Protein AF-A0A9E6MSP2-F1 (afdb_monomer_lite)

Foldseek 3Di:
DDDPVNVVVVVVCCVVCVVVVVVVVVVVVVVVVVCCVPPVVVVVVVVLVVVLVVLVVQQVVQDDPQKGKDKAQDDVVVVVSVVSVVVCCVVVVWDWPDWDWDDDDNIIMIMTGGDDDD

Sequence (118 aa):
MISKEKWTEIKLSWARYRNEYLFTIASCIVLLLGIWVLAIKPAIDEDHNETLVELKTKLLQNIKDNSATLEFSNENEAVEAKSNLEEISRNDNIHFRNIKLSKNGEKTEIKVQFKSAK

Secondary structure (DSSP, 8-state):
---HHHHHHHHHHHHHHHHHHHHHHHHHHHHHHHHIIIIIHHHHHHHHHHHHHHHHHHHHHTEETTEEEEEESSHHHHHHHHHHHHHHHHHTT--EEEEEEEEETTEEEEEEEEPPP-

pLDDT: mean 91.41, std 5.86, range [57.66, 97.44]

Radius of gyration: 25.9 Å; chains: 1; bounding box: 66×30×61 Å

Structure (mmCIF, N/CA/C/O backbone):
data_AF-A0A9E6MSP2-F1
#
_entry.id   AF-A0A9E6MSP2-F1
#
loop_
_atom_site.group_PDB
_atom_site.id
_atom_site.type_symbol
_atom_site.label_atom_id
_atom_site.label_alt_id
_atom_site.label_comp_id
_atom_site.label_asym_id
_atom_site.label_entity_id
_atom_site.label_seq_id
_atom_site.pdbx_PDB_ins_code
_atom_site.Cartn_x
_atom_site.Cartn_y
_atom_site.Cartn_z
_atom_site.occupancy
_atom_site.B_iso_or_equiv
_atom_site.auth_seq_id
_atom_site.auth_comp_id
_atom_site.auth_asym_id
_atom_site.auth_atom_id
_atom_site.pdbx_PDB_model_num
ATOM 1 N N . MET A 1 1 ? 33.429 19.055 -22.706 1.00 72.38 1 MET A N 1
ATOM 2 C CA . MET A 1 1 ? 32.932 19.336 -24.073 1.00 72.38 1 MET A CA 1
ATOM 3 C C . MET A 1 1 ? 33.388 18.206 -24.984 1.00 72.38 1 MET A C 1
ATOM 5 O O . MET A 1 1 ? 34.574 17.905 -24.982 1.00 72.38 1 MET A O 1
ATOM 9 N N . ILE A 1 2 ? 32.482 17.532 -25.694 1.00 77.06 2 ILE A N 1
ATOM 10 C CA . ILE A 1 2 ? 32.865 16.499 -26.675 1.00 77.06 2 ILE A CA 1
ATOM 11 C C . ILE A 1 2 ? 33.468 17.206 -27.900 1.00 77.06 2 ILE A C 1
ATOM 13 O O . ILE A 1 2 ? 32.890 18.182 -28.382 1.00 77.06 2 ILE A O 1
ATOM 17 N N . SER A 1 3 ? 34.631 16.751 -28.380 1.00 86.88 3 SER A N 1
ATOM 18 C CA . SER A 1 3 ? 35.285 17.325 -29.563 1.00 86.88 3 SER A CA 1
ATOM 19 C C . SER A 1 3 ? 34.447 17.093 -30.828 1.00 86.88 3 SER A C 1
ATOM 21 O O . SER A 1 3 ? 33.674 16.137 -30.917 1.00 86.88 3 SER A O 1
ATOM 23 N N . LYS A 1 4 ? 34.595 17.965 -31.833 1.00 84.88 4 LYS A N 1
ATOM 24 C CA . LYS A 1 4 ? 33.893 17.819 -33.123 1.00 84.88 4 LYS A CA 1
ATOM 25 C C . LYS A 1 4 ? 34.207 16.478 -33.806 1.00 84.88 4 LYS A C 1
ATOM 27 O O . LYS A 1 4 ? 33.326 15.889 -34.427 1.00 84.88 4 LYS A O 1
ATOM 32 N N . GLU A 1 5 ? 35.424 15.972 -33.628 1.00 85.56 5 GLU A N 1
ATOM 33 C CA . GLU A 1 5 ? 35.867 14.672 -34.145 1.00 85.56 5 GLU A CA 1
ATOM 34 C C . GLU A 1 5 ? 35.103 13.514 -33.491 1.00 85.56 5 GLU A C 1
ATOM 36 O O . GLU A 1 5 ? 34.470 12.736 -34.201 1.00 85.56 5 GLU A O 1
ATOM 41 N N . LYS A 1 6 ? 35.009 13.485 -32.151 1.00 82.88 6 LYS A N 1
ATOM 42 C CA . LYS A 1 6 ? 34.220 12.472 -31.423 1.00 82.88 6 LYS A CA 1
ATOM 43 C C . L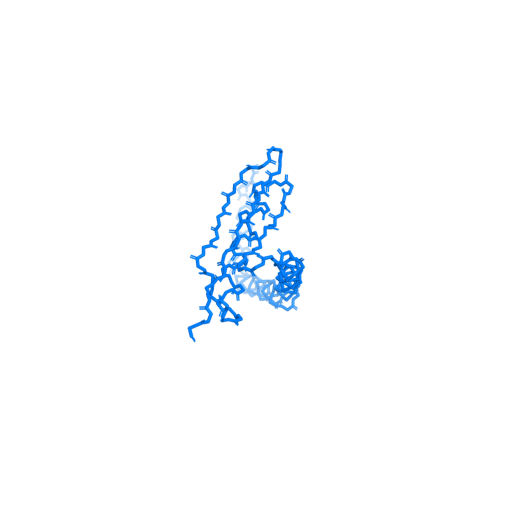YS A 1 6 ? 32.741 12.475 -31.815 1.00 82.88 6 LYS A C 1
ATOM 45 O O . LYS A 1 6 ? 32.121 11.421 -31.915 1.00 82.88 6 LYS A O 1
ATOM 50 N N . TRP A 1 7 ? 32.156 13.647 -32.060 1.00 84.50 7 TRP A N 1
ATOM 51 C CA . TRP A 1 7 ? 30.776 13.739 -32.553 1.00 84.50 7 TRP A CA 1
ATOM 52 C C . TRP A 1 7 ? 30.603 13.142 -33.949 1.00 84.50 7 TRP A C 1
ATOM 54 O O . TRP A 1 7 ? 29.576 12.526 -34.237 1.00 84.50 7 TRP A O 1
ATOM 64 N N . THR A 1 8 ? 31.594 13.333 -34.815 1.00 88.19 8 THR A N 1
ATOM 65 C CA . THR A 1 8 ? 31.583 12.798 -36.179 1.00 88.19 8 THR A CA 1
ATOM 66 C C . THR A 1 8 ? 31.695 11.276 -36.160 1.00 88.19 8 THR A C 1
ATOM 68 O O . THR A 1 8 ? 30.926 10.604 -36.844 1.00 88.19 8 THR A O 1
ATOM 71 N N . GLU A 1 9 ? 32.561 10.727 -35.306 1.00 87.06 9 GLU A N 1
ATOM 72 C CA . GLU A 1 9 ? 32.699 9.281 -35.098 1.00 87.06 9 GLU A CA 1
ATOM 73 C C . GLU A 1 9 ? 31.415 8.639 -34.568 1.00 87.06 9 GLU A C 1
ATOM 75 O O . GLU A 1 9 ? 30.961 7.633 -35.112 1.00 87.06 9 GLU A O 1
ATOM 80 N N . ILE A 1 10 ? 30.779 9.242 -33.557 1.00 82.44 10 ILE A N 1
ATOM 81 C CA . ILE A 1 10 ? 29.511 8.745 -33.005 1.00 82.44 10 ILE A CA 1
ATOM 82 C C . ILE A 1 10 ? 28.424 8.743 -34.082 1.00 82.44 10 ILE A C 1
ATOM 84 O O . ILE A 1 10 ? 27.703 7.758 -34.216 1.00 82.44 10 ILE A O 1
ATOM 88 N N . LYS A 1 11 ? 28.323 9.806 -34.891 1.00 83.31 11 LYS A N 1
ATOM 89 C CA . LYS A 1 11 ? 27.360 9.866 -36.003 1.00 83.31 11 LYS A CA 1
ATOM 90 C C . LYS A 1 11 ? 27.621 8.786 -37.052 1.00 83.31 11 LYS A C 1
ATOM 92 O O . LYS A 1 11 ? 26.673 8.156 -37.514 1.00 83.31 11 LYS A O 1
ATOM 97 N N . LEU A 1 12 ? 28.883 8.566 -37.417 1.00 82.94 12 LEU A N 1
ATOM 98 C CA . LEU A 1 12 ? 29.266 7.568 -38.414 1.00 82.94 12 LEU A CA 1
ATOM 99 C C . LEU A 1 12 ? 29.012 6.140 -37.905 1.00 82.94 12 LEU A C 1
ATOM 101 O O . LEU A 1 12 ? 28.483 5.308 -38.641 1.00 82.94 12 LEU A O 1
ATOM 105 N N . SER A 1 13 ? 29.312 5.885 -36.627 1.00 85.31 13 SER A N 1
ATOM 106 C CA . SER A 1 13 ? 28.986 4.633 -35.938 1.00 85.31 13 SER A CA 1
ATOM 107 C C . SER A 1 13 ? 27.478 4.398 -35.891 1.00 85.31 13 SER A C 1
ATOM 109 O O . SER A 1 13 ? 26.998 3.325 -36.246 1.00 85.31 13 SER A O 1
ATOM 111 N N . TRP A 1 14 ? 26.707 5.423 -35.522 1.00 81.44 14 TRP A N 1
ATOM 112 C CA . TRP A 1 14 ? 25.255 5.329 -35.422 1.00 81.44 14 TRP A CA 1
ATOM 113 C C . TRP A 1 14 ? 24.597 5.073 -36.779 1.00 81.44 14 TRP A C 1
ATOM 115 O O . TRP A 1 14 ? 23.661 4.290 -36.858 1.00 81.44 14 TRP A O 1
ATOM 125 N N . ALA A 1 15 ? 25.105 5.670 -37.860 1.00 84.25 15 ALA A N 1
ATOM 126 C CA . ALA A 1 15 ? 24.630 5.390 -39.214 1.00 84.25 15 ALA A CA 1
ATOM 127 C C . ALA A 1 15 ? 24.945 3.951 -39.660 1.00 84.25 15 ALA A C 1
ATOM 129 O O . ALA A 1 15 ? 24.119 3.324 -40.320 1.00 84.25 15 ALA A O 1
ATOM 130 N N . ARG A 1 16 ? 26.117 3.422 -39.283 1.00 87.38 16 ARG A N 1
ATOM 131 C CA . ARG A 1 16 ? 26.562 2.068 -39.644 1.00 87.38 16 ARG A CA 1
ATOM 132 C C . ARG A 1 16 ? 25.847 0.973 -38.848 1.00 87.38 16 ARG A C 1
ATOM 134 O O . ARG A 1 16 ? 25.435 -0.017 -39.437 1.00 87.38 16 ARG A O 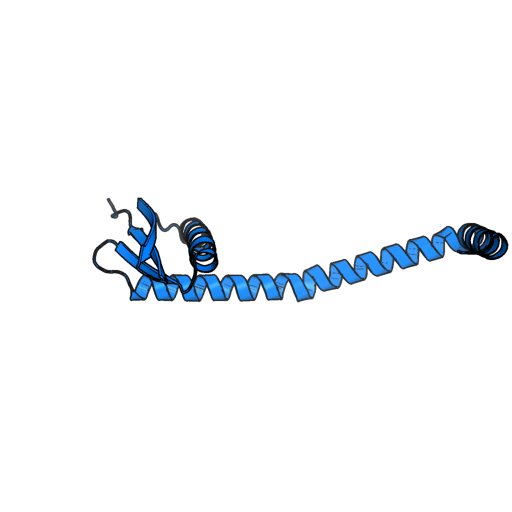1
ATOM 141 N N . TYR A 1 17 ? 25.663 1.168 -37.544 1.00 88.12 17 TYR A N 1
ATOM 142 C CA . TYR A 1 17 ? 25.146 0.156 -36.612 1.00 88.12 17 TYR A CA 1
ATOM 143 C C . TYR A 1 17 ? 23.766 0.505 -36.046 1.00 88.12 17 TYR A C 1
ATOM 145 O O . TYR A 1 17 ? 23.367 -0.002 -34.999 1.00 88.12 17 TYR A O 1
ATOM 153 N N . ARG A 1 18 ? 23.010 1.380 -36.723 1.00 86.88 18 ARG A N 1
ATOM 154 C CA . ARG A 1 18 ? 21.694 1.867 -36.274 1.00 86.88 18 ARG A CA 1
ATOM 155 C C . ARG A 1 18 ? 20.795 0.743 -35.759 1.00 86.88 18 ARG A C 1
ATOM 157 O O . ARG A 1 18 ? 20.210 0.868 -34.689 1.00 86.88 18 ARG A O 1
ATOM 164 N N . ASN A 1 19 ? 20.694 -0.344 -36.521 1.00 87.62 19 ASN A N 1
ATOM 165 C CA . ASN A 1 19 ? 19.816 -1.464 -36.195 1.00 87.62 19 ASN A CA 1
ATOM 166 C C . ASN A 1 19 ? 20.307 -2.250 -34.975 1.00 87.62 19 ASN A C 1
ATOM 168 O O . ASN A 1 19 ? 19.493 -2.628 -34.141 1.00 87.62 19 ASN A O 1
ATOM 172 N N . GLU A 1 20 ? 21.618 -2.444 -34.832 1.00 90.38 20 GLU A N 1
ATOM 173 C CA . GLU A 1 20 ? 22.215 -3.117 -33.672 1.00 90.38 20 GLU A CA 1
ATOM 174 C C . GLU A 1 20 ? 22.037 -2.283 -32.401 1.00 90.38 20 GLU A C 1
ATOM 176 O O . GLU A 1 20 ? 21.649 -2.817 -31.362 1.00 90.38 20 GLU A O 1
ATOM 181 N N . TYR A 1 21 ? 22.219 -0.961 -32.487 1.00 89.06 21 TYR A N 1
ATOM 182 C CA . TYR A 1 21 ? 21.925 -0.054 -31.379 1.00 89.06 21 TYR A CA 1
ATOM 183 C C . TYR A 1 21 ? 20.444 -0.085 -30.993 1.00 89.06 21 TYR A C 1
ATOM 185 O O . TYR A 1 21 ? 20.130 -0.205 -29.811 1.00 89.06 21 TYR A O 1
ATOM 193 N N . LEU A 1 22 ? 19.527 -0.018 -31.965 1.00 91.38 22 LEU A N 1
ATOM 194 C CA . LEU A 1 22 ? 18.086 -0.093 -31.699 1.00 91.38 22 LEU A CA 1
ATOM 195 C C . LEU A 1 22 ? 17.689 -1.437 -31.082 1.00 91.38 22 LEU A C 1
ATOM 197 O O . LEU A 1 22 ? 16.932 -1.455 -30.115 1.00 91.38 22 LEU A O 1
ATOM 201 N N . PHE A 1 23 ? 18.229 -2.544 -31.592 1.00 93.94 23 PHE A N 1
ATOM 202 C CA . PHE A 1 23 ? 17.990 -3.876 -31.045 1.00 93.94 23 PHE A CA 1
ATOM 203 C C . PHE A 1 23 ? 18.528 -4.010 -29.619 1.00 93.94 23 PHE A C 1
ATOM 205 O O . PHE A 1 23 ? 17.850 -4.557 -28.751 1.00 93.94 23 PHE A O 1
ATOM 212 N N . THR A 1 24 ? 19.715 -3.466 -29.354 1.00 94.19 24 THR A N 1
ATOM 213 C CA . THR A 1 24 ? 20.328 -3.480 -28.021 1.00 94.19 24 THR A CA 1
ATOM 214 C C . THR A 1 24 ? 19.493 -2.673 -27.032 1.00 94.19 24 THR A C 1
ATOM 216 O O . THR A 1 24 ? 19.163 -3.169 -25.960 1.00 94.19 24 THR A O 1
ATOM 219 N N . ILE A 1 25 ? 19.080 -1.457 -27.406 1.00 94.44 25 ILE A N 1
ATOM 220 C CA . ILE A 1 25 ? 18.214 -0.609 -26.575 1.00 94.44 25 ILE A CA 1
ATOM 221 C C . ILE A 1 25 ? 16.879 -1.310 -26.309 1.00 94.44 25 ILE A C 1
ATOM 223 O O . ILE A 1 25 ? 16.451 -1.382 -25.159 1.00 94.44 25 ILE A O 1
ATOM 227 N N . ALA A 1 26 ? 16.243 -1.866 -27.343 1.00 95.56 26 ALA A N 1
ATOM 228 C CA . ALA A 1 26 ? 14.987 -2.595 -27.198 1.00 95.56 26 ALA A CA 1
ATOM 229 C C . ALA A 1 26 ? 15.142 -3.814 -26.277 1.00 95.56 26 ALA A C 1
ATOM 231 O O . ALA A 1 26 ? 14.319 -4.014 -25.390 1.00 95.56 26 ALA A O 1
ATOM 232 N N . SER A 1 27 ? 16.227 -4.577 -26.426 1.00 95.38 27 SER A N 1
ATOM 233 C CA . SER A 1 27 ? 16.528 -5.730 -25.572 1.00 95.38 27 SER A CA 1
ATOM 234 C C . SER A 1 27 ? 16.724 -5.313 -24.114 1.00 95.38 27 SER A C 1
ATOM 236 O O . SER A 1 27 ? 16.144 -5.927 -23.223 1.00 95.38 27 SER A O 1
ATOM 238 N N . CYS A 1 28 ? 17.463 -4.229 -23.855 1.00 96.69 28 CYS A N 1
ATOM 239 C CA . CYS A 1 28 ? 17.612 -3.679 -22.507 1.00 96.69 28 CYS A CA 1
ATOM 240 C C . CYS A 1 28 ? 16.265 -3.258 -21.908 1.00 96.69 28 CYS A C 1
ATOM 242 O O . CYS A 1 28 ? 15.996 -3.564 -20.751 1.00 96.69 28 CYS A O 1
ATOM 244 N N . ILE A 1 29 ? 15.401 -2.597 -22.684 1.00 97.19 29 ILE A N 1
ATOM 245 C CA . ILE A 1 29 ? 14.065 -2.196 -22.222 1.00 97.19 29 ILE A CA 1
ATOM 246 C C . ILE A 1 29 ? 13.224 -3.428 -21.878 1.00 97.19 29 ILE A C 1
ATOM 248 O O . ILE A 1 29 ? 12.617 -3.466 -20.812 1.00 97.19 29 ILE A O 1
ATOM 252 N N . VAL A 1 30 ? 13.212 -4.449 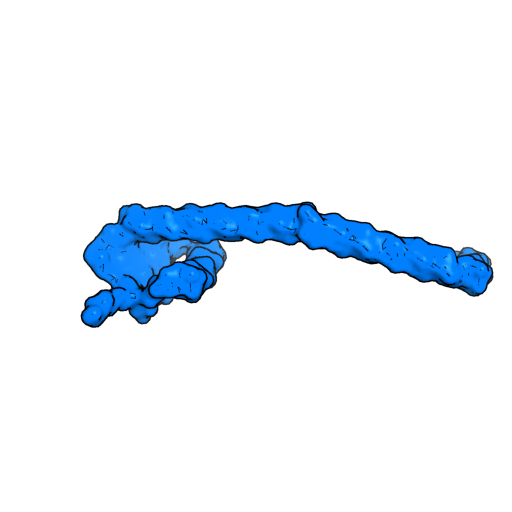-22.739 1.00 97.44 30 VAL A N 1
ATOM 253 C CA . VAL A 1 30 ? 12.467 -5.693 -22.494 1.00 97.44 30 VAL A CA 1
ATOM 254 C C . VAL A 1 30 ? 12.972 -6.398 -21.237 1.00 97.44 30 VAL A C 1
ATOM 256 O O . VAL A 1 30 ? 12.160 -6.844 -20.433 1.00 97.44 30 VAL A O 1
ATOM 259 N N . LEU A 1 31 ? 14.289 -6.455 -21.024 1.00 96.88 31 LEU A N 1
ATOM 260 C CA . LEU A 1 31 ? 14.869 -7.035 -19.810 1.00 96.88 31 LEU A CA 1
ATOM 261 C C . LEU A 1 31 ? 14.470 -6.252 -18.556 1.00 96.88 31 LEU A C 1
ATOM 263 O O . LEU A 1 31 ? 14.056 -6.856 -17.570 1.00 96.88 31 LEU A O 1
ATOM 267 N N . LEU A 1 32 ? 14.539 -4.919 -18.596 1.00 97.00 32 LEU A N 1
ATOM 268 C CA . LEU A 1 32 ? 14.131 -4.069 -17.474 1.00 97.00 32 LEU A CA 1
ATOM 269 C C . LEU A 1 32 ? 12.639 -4.222 -17.156 1.00 97.00 32 LEU A C 1
ATOM 271 O O . LEU A 1 32 ? 12.274 -4.353 -15.990 1.00 97.00 32 LEU A O 1
ATOM 275 N N . LEU A 1 33 ? 11.783 -4.268 -18.179 1.00 97.06 33 LEU A N 1
ATOM 276 C CA . LEU A 1 33 ? 10.353 -4.534 -18.011 1.00 97.06 33 LEU A CA 1
ATOM 277 C C . LEU A 1 33 ? 10.099 -5.943 -17.466 1.00 97.06 33 LEU A C 1
ATOM 279 O O . LEU A 1 33 ? 9.242 -6.116 -16.604 1.00 97.06 33 LEU A O 1
ATOM 283 N N . GLY A 1 34 ? 10.863 -6.937 -17.923 1.00 96.88 34 GLY A N 1
ATOM 284 C CA . GLY A 1 34 ? 10.803 -8.301 -17.410 1.00 96.88 34 GLY A CA 1
ATOM 285 C C . GLY A 1 34 ? 11.122 -8.360 -15.917 1.00 96.88 34 GLY A C 1
ATOM 286 O O . GLY A 1 34 ? 10.341 -8.915 -15.152 1.00 96.88 34 GLY A O 1
ATOM 287 N N . ILE A 1 35 ? 12.214 -7.723 -15.483 1.00 96.38 35 ILE A N 1
ATOM 288 C CA . ILE A 1 35 ? 12.586 -7.635 -14.061 1.00 96.38 35 ILE A CA 1
ATOM 289 C C . ILE A 1 35 ? 11.502 -6.904 -13.259 1.00 96.38 35 ILE A C 1
ATOM 291 O O . ILE A 1 35 ? 11.121 -7.354 -12.177 1.00 96.38 35 ILE A O 1
ATOM 295 N N . TRP A 1 36 ? 10.971 -5.803 -13.795 1.00 95.06 36 TRP A N 1
ATOM 296 C CA . TRP A 1 36 ? 9.906 -5.049 -13.142 1.00 95.06 36 TRP A CA 1
ATOM 297 C C . TRP A 1 36 ? 8.658 -5.904 -12.899 1.00 95.06 36 TRP A C 1
ATOM 299 O O . TRP A 1 36 ? 8.148 -5.944 -11.784 1.00 95.06 36 TRP A O 1
ATOM 309 N N . VAL A 1 37 ? 8.180 -6.614 -13.924 1.00 95.69 37 VAL A N 1
ATOM 310 C CA . VAL A 1 37 ? 6.943 -7.408 -13.851 1.00 95.69 37 VAL A CA 1
ATOM 311 C C . VAL A 1 37 ? 7.124 -8.698 -13.051 1.00 95.69 37 VAL A C 1
ATOM 313 O O . VAL A 1 37 ? 6.189 -9.110 -12.373 1.00 95.69 37 VAL A O 1
ATOM 316 N N . LEU A 1 38 ? 8.292 -9.342 -13.129 1.00 94.44 38 LEU A N 1
ATOM 317 C CA . LEU A 1 38 ? 8.512 -10.663 -12.529 1.00 94.44 38 LEU A CA 1
ATOM 318 C C . LEU A 1 38 ? 9.048 -10.620 -11.099 1.00 94.44 38 LEU A C 1
ATOM 320 O O . LEU A 1 38 ? 8.833 -11.577 -10.364 1.00 94.44 38 LEU A O 1
ATOM 324 N N . ALA A 1 39 ? 9.760 -9.561 -10.712 1.00 92.75 39 ALA A N 1
ATOM 325 C CA . ALA A 1 39 ? 10.401 -9.487 -9.400 1.00 92.75 39 ALA A CA 1
ATOM 326 C C . ALA A 1 39 ? 9.923 -8.285 -8.585 1.00 92.75 39 ALA A C 1
ATOM 328 O O . ALA A 1 39 ? 9.473 -8.451 -7.458 1.00 92.75 39 ALA A O 1
ATOM 329 N N . ILE A 1 40 ? 9.984 -7.077 -9.156 1.00 93.12 40 ILE A N 1
ATOM 330 C CA . ILE A 1 40 ? 9.750 -5.848 -8.383 1.00 93.12 40 ILE A CA 1
ATOM 331 C C . ILE A 1 40 ? 8.268 -5.676 -8.047 1.00 93.12 40 ILE A C 1
ATOM 333 O O . ILE A 1 40 ? 7.925 -5.509 -6.882 1.00 93.12 40 ILE A O 1
ATOM 337 N N . LYS A 1 41 ? 7.384 -5.734 -9.050 1.00 92.88 41 LYS A N 1
ATOM 338 C CA . LYS A 1 41 ? 5.944 -5.571 -8.832 1.00 92.88 41 LYS A CA 1
ATOM 339 C C . LYS A 1 41 ? 5.381 -6.626 -7.866 1.00 92.88 41 LYS A C 1
ATOM 341 O O . LYS A 1 41 ? 4.716 -6.212 -6.926 1.00 92.88 41 LYS A O 1
ATOM 346 N N . PRO A 1 42 ? 5.660 -7.936 -8.026 1.00 92.75 42 PRO A N 1
ATOM 347 C CA . PRO A 1 42 ? 5.165 -8.942 -7.089 1.00 92.75 42 PRO A CA 1
ATOM 348 C C . PRO A 1 42 ? 5.624 -8.701 -5.650 1.00 92.75 42 PRO A C 1
ATOM 350 O O . PRO A 1 42 ? 4.817 -8.842 -4.743 1.00 92.75 42 PRO A O 1
ATOM 353 N N . ALA A 1 43 ? 6.880 -8.287 -5.444 1.00 91.88 43 ALA A N 1
ATOM 354 C CA . ALA A 1 43 ? 7.388 -7.981 -4.108 1.00 91.88 43 ALA A CA 1
ATOM 355 C C . ALA A 1 43 ? 6.675 -6.775 -3.469 1.00 91.88 43 ALA A C 1
ATOM 357 O O . ALA A 1 43 ? 6.355 -6.811 -2.287 1.00 91.88 43 ALA A O 1
ATOM 358 N N . ILE A 1 44 ? 6.393 -5.723 -4.249 1.00 91.75 44 ILE A N 1
ATOM 359 C CA . ILE A 1 44 ? 5.619 -4.562 -3.774 1.00 91.75 44 ILE A CA 1
ATOM 360 C C . ILE A 1 44 ? 4.169 -4.963 -3.466 1.00 91.75 44 ILE A C 1
ATOM 362 O O . ILE A 1 44 ? 3.621 -4.548 -2.450 1.00 91.75 44 ILE A O 1
ATOM 366 N N . ASP A 1 45 ? 3.546 -5.763 -4.335 1.00 91.81 45 ASP A N 1
ATOM 367 C CA . ASP A 1 45 ? 2.168 -6.223 -4.145 1.00 91.81 45 ASP A CA 1
ATOM 368 C C . ASP A 1 45 ? 2.050 -7.124 -2.892 1.00 91.81 45 ASP A C 1
ATOM 370 O O . ASP A 1 45 ? 1.047 -7.061 -2.180 1.00 91.81 45 ASP A O 1
ATOM 374 N N . GLU A 1 46 ? 3.071 -7.939 -2.598 1.00 92.06 46 GLU A N 1
ATOM 375 C CA . GLU A 1 46 ? 3.143 -8.775 -1.391 1.00 92.06 46 GLU A CA 1
ATOM 376 C C . GLU A 1 46 ? 3.257 -7.932 -0.112 1.00 92.06 46 GLU A C 1
ATOM 378 O O . GLU A 1 46 ? 2.454 -8.120 0.803 1.00 92.06 46 GLU A O 1
ATOM 383 N N . ASP A 1 47 ? 4.173 -6.960 -0.081 1.00 91.88 47 ASP A N 1
ATOM 384 C CA . ASP A 1 47 ? 4.355 -6.023 1.041 1.00 91.88 47 ASP A CA 1
ATOM 385 C C . ASP A 1 47 ? 3.090 -5.183 1.307 1.00 91.88 47 ASP A C 1
ATOM 387 O O . ASP A 1 47 ? 2.632 -5.042 2.448 1.00 91.88 47 ASP A O 1
ATOM 391 N N . HIS A 1 48 ? 2.437 -4.702 0.240 1.00 93.56 48 HIS A N 1
ATOM 392 C CA . HIS A 1 48 ? 1.151 -4.007 0.352 1.00 93.56 48 HIS A CA 1
ATOM 393 C C . HIS A 1 48 ? 0.069 -4.919 0.936 1.00 93.56 48 HIS A C 1
ATOM 395 O O . HIS A 1 48 ? -0.677 -4.517 1.829 1.00 93.56 48 HIS A O 1
ATOM 401 N N . ASN A 1 49 ? -0.010 -6.173 0.485 1.00 93.62 49 ASN A N 1
ATOM 402 C CA . ASN A 1 49 ? -0.986 -7.121 1.010 1.00 93.62 49 ASN A CA 1
ATOM 403 C C . ASN A 1 49 ? -0.733 -7.452 2.492 1.00 93.62 49 ASN A C 1
ATOM 405 O O . ASN A 1 49 ? -1.688 -7.530 3.268 1.00 93.62 49 ASN A O 1
ATOM 409 N N . GLU A 1 50 ? 0.527 -7.592 2.911 1.00 94.25 50 GLU A N 1
ATOM 410 C CA . GLU A 1 50 ? 0.887 -7.760 4.323 1.00 94.25 50 GLU A CA 1
ATOM 411 C C . GLU A 1 50 ? 0.445 -6.545 5.154 1.00 94.25 50 GLU A C 1
ATOM 413 O O . GLU A 1 50 ? -0.216 -6.705 6.185 1.00 94.25 50 GLU A O 1
ATOM 418 N N . THR A 1 51 ? 0.677 -5.334 4.641 1.00 94.06 51 THR A N 1
ATOM 419 C CA . THR A 1 51 ? 0.220 -4.079 5.257 1.00 94.06 51 THR A CA 1
ATOM 420 C C . THR A 1 51 ? -1.304 -4.050 5.427 1.00 94.06 51 THR A C 1
ATOM 422 O O . THR A 1 51 ? -1.815 -3.686 6.493 1.00 94.06 51 THR A O 1
ATOM 425 N N . LEU A 1 52 ? -2.067 -4.479 4.412 1.00 95.75 52 LEU A N 1
ATOM 426 C CA . LEU A 1 52 ? -3.526 -4.589 4.515 1.00 95.75 52 LEU A CA 1
ATOM 427 C C . LEU A 1 52 ? -3.945 -5.618 5.574 1.00 95.75 52 LEU A C 1
ATOM 429 O O . LEU A 1 52 ? -4.879 -5.360 6.335 1.00 95.75 52 LEU A O 1
ATOM 433 N N . VAL A 1 53 ? -3.278 -6.771 5.650 1.00 95.50 53 VAL A N 1
ATOM 434 C CA . VAL A 1 53 ? -3.570 -7.820 6.644 1.00 95.50 53 VAL A CA 1
ATOM 435 C C . VAL A 1 53 ? -3.284 -7.337 8.068 1.00 95.50 53 VAL A C 1
ATOM 437 O O . VAL A 1 53 ? -4.106 -7.550 8.968 1.00 95.50 53 VAL A O 1
ATOM 440 N N . GLU A 1 54 ? -2.169 -6.641 8.288 1.00 95.81 54 GLU A N 1
ATOM 441 C CA . GLU A 1 54 ? -1.842 -6.055 9.587 1.00 95.81 54 GLU A CA 1
ATOM 442 C C . GLU A 1 54 ? -2.886 -5.004 9.987 1.00 95.81 54 GLU A C 1
ATOM 444 O O . GLU A 1 54 ? -3.385 -5.009 11.116 1.00 95.81 54 GLU A O 1
ATOM 449 N N . LEU A 1 55 ? -3.292 -4.144 9.049 1.00 96.25 55 LEU A N 1
ATOM 450 C CA . LEU A 1 55 ? -4.305 -3.123 9.295 1.00 96.25 55 LEU A CA 1
ATOM 451 C C . LEU A 1 55 ? -5.680 -3.728 9.607 1.00 96.25 55 LEU A C 1
ATOM 453 O O . LEU A 1 55 ? -6.341 -3.275 10.543 1.00 96.25 55 LEU A O 1
ATOM 457 N N . LYS A 1 56 ? -6.094 -4.786 8.894 1.00 95.12 56 LYS A N 1
ATOM 458 C CA . LYS A 1 56 ? -7.307 -5.563 9.216 1.00 95.12 56 LYS A CA 1
ATOM 459 C C . LYS A 1 56 ? -7.230 -6.133 10.632 1.00 95.12 56 LYS A C 1
ATOM 461 O O . LYS A 1 56 ? -8.189 -6.024 11.396 1.00 95.12 56 LYS A O 1
ATOM 466 N N . THR A 1 57 ? -6.081 -6.692 11.004 1.00 95.88 57 THR A N 1
ATOM 467 C CA . THR A 1 57 ? -5.851 -7.264 12.337 1.00 95.88 57 THR A CA 1
ATOM 468 C C . THR A 1 57 ? -5.939 -6.193 13.424 1.00 95.88 57 THR A C 1
ATOM 470 O O . THR A 1 57 ? -6.683 -6.360 14.393 1.00 95.88 57 THR A O 1
ATOM 473 N N . LYS A 1 58 ? -5.257 -5.055 13.241 1.00 95.00 58 LYS A N 1
ATOM 474 C CA . LYS A 1 58 ? -5.330 -3.895 14.143 1.00 95.00 58 LYS A CA 1
ATOM 475 C C . LYS A 1 58 ? -6.757 -3.370 14.272 1.00 95.00 58 LYS A C 1
ATOM 477 O O . LYS A 1 58 ? -7.186 -3.055 15.382 1.00 95.00 58 LYS A O 1
ATOM 482 N N . LEU A 1 59 ? -7.500 -3.298 13.164 1.00 94.38 59 LEU A N 1
ATOM 483 C CA . LEU A 1 59 ? -8.900 -2.884 13.160 1.00 94.38 59 LEU A CA 1
ATOM 484 C C . LEU A 1 59 ? -9.743 -3.811 14.038 1.00 94.38 59 LEU A C 1
ATOM 486 O O . LEU A 1 59 ? -10.401 -3.313 14.945 1.00 94.38 59 LEU A O 1
ATOM 490 N N . LEU A 1 60 ? -9.668 -5.130 13.819 1.00 93.00 60 LEU A N 1
ATOM 491 C CA . LEU A 1 60 ? -10.417 -6.145 14.573 1.00 93.00 60 LEU A CA 1
ATOM 492 C C . LEU A 1 60 ? -10.106 -6.119 16.075 1.00 93.00 60 LEU A C 1
ATOM 494 O O . LEU A 1 60 ? -11.023 -6.195 16.889 1.00 93.00 60 LEU A O 1
ATOM 498 N N . GLN A 1 61 ? -8.833 -5.967 16.450 1.00 95.38 61 GLN A N 1
ATOM 499 C CA . GLN A 1 61 ? -8.410 -5.911 17.855 1.00 95.38 61 GLN A CA 1
ATOM 500 C C . GLN A 1 61 ? -8.931 -4.672 18.599 1.00 95.38 61 GLN A C 1
ATOM 502 O O . GLN A 1 61 ? -9.082 -4.708 19.819 1.00 95.38 61 GLN A O 1
ATOM 507 N N . ASN A 1 62 ? -9.210 -3.581 17.880 1.00 95.31 62 ASN A N 1
ATOM 508 C CA . ASN A 1 62 ? -9.637 -2.307 18.461 1.00 95.31 62 ASN A CA 1
ATOM 509 C C . ASN A 1 62 ? -11.138 -2.026 18.297 1.00 95.31 62 ASN A C 1
ATOM 511 O O . ASN A 1 62 ? -11.584 -0.921 18.623 1.00 95.31 62 ASN A O 1
ATOM 515 N N . ILE A 1 63 ? -11.933 -2.992 17.819 1.00 92.94 63 ILE A N 1
ATOM 516 C CA . ILE A 1 63 ? -13.390 -2.837 17.743 1.00 92.94 63 ILE A CA 1
ATOM 517 C C . ILE A 1 63 ? -13.968 -2.752 19.160 1.00 92.94 63 ILE A C 1
ATOM 519 O O . ILE A 1 63 ? -13.846 -3.672 19.966 1.00 92.94 63 ILE A O 1
ATOM 523 N N . LYS A 1 64 ? -14.646 -1.639 19.440 1.00 91.50 64 LYS A N 1
ATOM 524 C CA . LYS A 1 64 ? -15.498 -1.429 20.611 1.00 91.50 64 LYS A CA 1
ATOM 525 C C . LYS A 1 64 ? -16.854 -0.919 20.137 1.00 91.50 64 LYS A C 1
ATOM 527 O O . LYS A 1 64 ? -16.947 0.119 19.470 1.00 91.50 64 LYS A O 1
ATOM 532 N N . ASP A 1 65 ? -17.899 -1.668 20.471 1.00 89.12 65 ASP A N 1
ATOM 533 C CA . ASP A 1 65 ? -19.253 -1.475 19.953 1.00 89.12 65 ASP A CA 1
ATOM 534 C C . ASP A 1 65 ? -19.260 -1.457 18.409 1.00 89.12 65 ASP A C 1
ATOM 536 O O . ASP A 1 65 ? -18.833 -2.415 17.771 1.00 89.12 65 ASP A O 1
ATOM 540 N N . ASN A 1 66 ? -19.688 -0.346 17.801 1.00 89.75 66 ASN A N 1
ATOM 541 C CA . ASN A 1 66 ? -19.723 -0.139 16.349 1.00 89.75 66 ASN A CA 1
ATOM 542 C C . ASN A 1 66 ? -18.613 0.805 15.855 1.00 89.75 66 ASN A C 1
ATOM 544 O O . ASN A 1 66 ? -18.771 1.482 14.830 1.00 89.75 66 ASN A O 1
ATOM 548 N N . SER A 1 67 ? -17.491 0.899 16.570 1.00 92.25 67 SER A N 1
ATOM 549 C CA . SER A 1 67 ? -16.357 1.727 16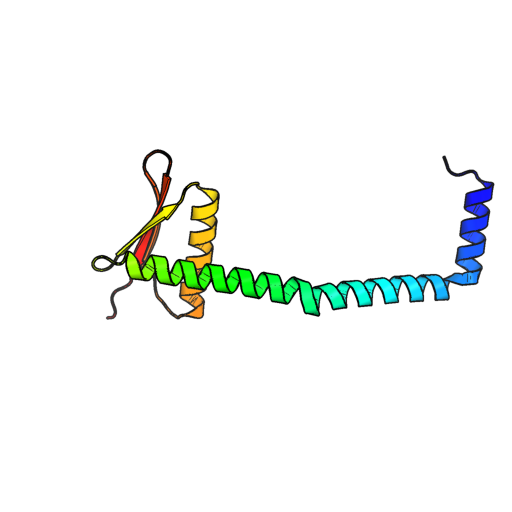.153 1.00 92.25 67 SER A CA 1
ATOM 550 C C . SER A 1 67 ? -15.005 1.128 16.518 1.00 92.25 67 SER A C 1
ATOM 552 O O . SER A 1 67 ? -14.914 0.296 17.409 1.00 92.25 67 SER A O 1
ATOM 554 N N . ALA A 1 68 ? -13.952 1.572 15.843 1.00 95.69 68 ALA A N 1
ATOM 555 C CA . ALA A 1 68 ? -12.570 1.268 16.188 1.00 95.69 68 ALA A CA 1
ATOM 556 C C . ALA A 1 68 ? -11.742 2.555 16.167 1.00 95.69 68 ALA A C 1
ATOM 558 O O . ALA A 1 68 ? -11.986 3.436 15.338 1.00 95.69 68 ALA A O 1
ATOM 559 N N . THR A 1 69 ? -10.770 2.659 17.070 1.00 95.56 69 THR A N 1
ATOM 560 C CA . THR A 1 69 ? -9.779 3.743 17.081 1.00 95.56 69 THR A CA 1
ATOM 561 C C . THR A 1 69 ? -8.402 3.130 16.873 1.00 95.56 69 THR A C 1
ATOM 563 O O . THR A 1 69 ? -8.038 2.195 17.579 1.00 95.56 69 THR A O 1
ATOM 566 N N . LEU A 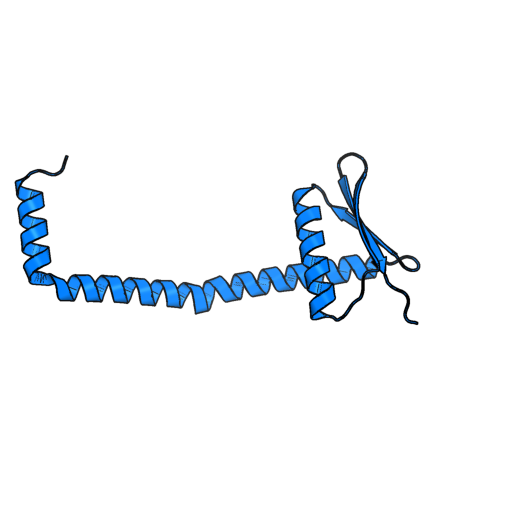1 70 ? -7.657 3.645 15.901 1.00 95.62 70 LEU A N 1
ATOM 567 C CA . LEU A 1 70 ? -6.300 3.223 15.566 1.00 95.62 70 LEU A CA 1
ATOM 568 C C . LEU A 1 70 ? -5.346 4.395 15.791 1.00 95.62 70 LEU A C 1
ATOM 570 O O . LEU A 1 70 ? -5.625 5.495 15.319 1.00 95.62 70 LEU A O 1
ATOM 574 N N . GLU A 1 71 ? -4.238 4.166 16.490 1.00 94.50 71 GLU A N 1
ATOM 575 C CA . GLU A 1 71 ? -3.214 5.183 16.753 1.00 94.50 71 GLU A CA 1
ATOM 576 C C . GLU A 1 71 ? -1.997 4.985 15.843 1.00 94.50 71 GLU A C 1
ATOM 578 O O . GLU A 1 71 ? -1.515 3.865 15.676 1.00 94.50 71 GLU A O 1
ATOM 583 N N . PHE A 1 72 ? -1.473 6.087 15.311 1.00 94.50 72 PHE A N 1
ATOM 584 C CA . PHE A 1 72 ? -0.301 6.138 14.442 1.00 94.50 72 PHE A CA 1
ATOM 585 C C . PHE A 1 72 ? 0.703 7.166 14.954 1.00 94.50 72 PHE A C 1
ATOM 587 O O . PHE A 1 72 ? 0.340 8.168 15.584 1.00 94.50 72 PHE A O 1
ATOM 594 N N . SER A 1 73 ? 1.978 6.925 14.655 1.00 91.44 73 SER A N 1
ATOM 595 C CA . SER A 1 73 ? 3.088 7.739 15.155 1.00 91.44 73 SER A CA 1
ATOM 596 C C . SER A 1 73 ? 3.157 9.104 14.474 1.00 91.44 73 SER A C 1
ATOM 598 O O . SER A 1 73 ? 3.640 10.065 15.064 1.00 91.44 73 SER A O 1
ATOM 600 N N . ASN A 1 74 ? 2.668 9.213 13.237 1.00 91.25 74 ASN A N 1
ATOM 601 C CA . ASN A 1 74 ? 2.633 10.463 12.485 1.00 91.25 74 ASN A CA 1
ATOM 602 C C . ASN A 1 74 ? 1.412 10.542 11.553 1.00 91.25 74 ASN A C 1
ATOM 604 O O . ASN A 1 74 ? 0.619 9.611 11.429 1.00 91.25 74 ASN A O 1
ATOM 608 N N . GLU A 1 75 ? 1.243 11.703 10.923 1.00 92.38 75 GLU A N 1
ATOM 609 C CA . GLU A 1 75 ? 0.097 11.978 10.054 1.00 92.38 75 GLU A CA 1
ATOM 610 C C . GLU A 1 75 ? 0.146 11.230 8.729 1.00 92.38 75 GLU A C 1
ATOM 612 O O . GLU A 1 75 ? -0.895 10.790 8.255 1.00 92.38 75 GLU A O 1
ATOM 617 N N . ASN A 1 76 ? 1.336 11.069 8.147 1.00 93.56 76 ASN A N 1
ATOM 618 C CA . ASN A 1 76 ? 1.487 10.413 6.853 1.00 93.56 76 ASN A CA 1
ATOM 619 C C . ASN A 1 76 ? 1.068 8.943 6.945 1.00 93.56 76 ASN A C 1
ATOM 621 O O . ASN A 1 76 ? 0.252 8.505 6.141 1.00 93.56 76 ASN A O 1
ATOM 625 N N . GLU A 1 77 ? 1.525 8.233 7.981 1.00 93.19 77 GLU A N 1
ATOM 626 C CA . GLU A 1 77 ? 1.094 6.860 8.279 1.00 93.19 77 GLU A CA 1
ATOM 627 C C . GLU A 1 77 ? -0.428 6.767 8.445 1.00 93.19 77 GLU A C 1
ATOM 629 O O . GLU A 1 77 ? -1.066 5.858 7.921 1.00 93.19 77 GLU A O 1
ATOM 634 N N . ALA A 1 78 ? -1.039 7.726 9.146 1.00 94.38 78 ALA A N 1
ATOM 635 C CA . ALA A 1 78 ? -2.482 7.731 9.355 1.00 94.38 78 ALA A CA 1
ATOM 636 C C . ALA A 1 78 ? -3.263 8.026 8.057 1.00 94.38 78 ALA A C 1
ATOM 638 O O . ALA A 1 78 ? -4.341 7.475 7.825 1.00 94.38 78 ALA A O 1
ATOM 639 N N . VAL A 1 79 ? -2.742 8.894 7.188 1.00 94.69 79 VAL A N 1
ATOM 640 C CA . VAL A 1 79 ? -3.345 9.184 5.878 1.00 94.69 79 VAL A CA 1
ATOM 641 C C . VAL A 1 79 ? -3.257 7.965 4.960 1.00 94.69 79 VAL A C 1
ATOM 643 O O . VAL A 1 79 ? -4.249 7.615 4.318 1.00 94.69 79 VAL A O 1
ATOM 646 N N . GLU A 1 80 ? -2.113 7.286 4.942 1.00 94.56 80 GLU A N 1
ATOM 647 C CA . GLU A 1 80 ? -1.913 6.049 4.187 1.00 94.56 80 GLU A CA 1
ATOM 648 C C . GLU A 1 80 ? -2.825 4.928 4.696 1.00 94.56 80 GLU A C 1
ATOM 650 O O . GLU A 1 80 ? -3.599 4.354 3.930 1.00 94.56 80 GLU A O 1
ATOM 655 N N . ALA A 1 81 ? -2.858 4.700 6.011 1.00 95.44 81 ALA A N 1
ATOM 656 C CA . ALA A 1 81 ? -3.749 3.719 6.617 1.00 95.44 81 ALA A CA 1
ATOM 657 C C . ALA A 1 81 ? -5.230 4.029 6.348 1.00 95.44 81 ALA A C 1
ATOM 659 O O . ALA A 1 81 ? -6.025 3.114 6.138 1.00 95.44 81 ALA A O 1
ATOM 660 N N . LYS A 1 82 ? -5.629 5.306 6.287 1.00 95.56 82 LYS A N 1
ATOM 661 C CA . LYS A 1 82 ? -6.988 5.675 5.868 1.00 95.56 82 LYS A CA 1
ATOM 662 C C . LYS A 1 82 ? -7.277 5.238 4.427 1.00 95.56 82 LYS A C 1
ATOM 664 O O . LYS A 1 82 ? -8.348 4.685 4.187 1.00 95.56 82 LYS A O 1
ATOM 669 N N . SER A 1 83 ? -6.356 5.471 3.492 1.00 95.56 83 SER A N 1
ATOM 670 C CA . SER A 1 83 ? -6.498 5.010 2.102 1.00 95.56 83 SER A CA 1
ATOM 671 C C . SER A 1 83 ? -6.612 3.484 2.034 1.00 95.56 83 SER A C 1
ATOM 673 O O . SER A 1 83 ? -7.512 2.949 1.387 1.00 95.56 83 SER A O 1
ATOM 675 N N . ASN A 1 84 ? -5.775 2.781 2.796 1.00 96.12 84 ASN A N 1
ATOM 676 C CA . ASN A 1 84 ? -5.784 1.322 2.877 1.00 96.12 84 ASN A CA 1
ATOM 677 C C . ASN A 1 84 ? -7.092 0.782 3.481 1.00 96.12 84 ASN A C 1
ATOM 679 O O . ASN A 1 84 ? -7.612 -0.235 3.028 1.00 96.12 84 ASN A O 1
ATOM 683 N N . LEU A 1 85 ? -7.702 1.480 4.446 1.00 95.56 85 LEU A N 1
ATOM 684 C CA . LEU A 1 85 ? -9.044 1.141 4.935 1.00 95.56 85 LEU A CA 1
ATOM 685 C C . LEU A 1 85 ? -10.113 1.306 3.846 1.00 95.56 85 LEU A C 1
ATOM 687 O O . LEU A 1 85 ? -11.022 0.484 3.757 1.00 95.56 85 LEU A O 1
ATOM 691 N N . GLU A 1 86 ? -10.032 2.334 2.999 1.00 94.25 86 GLU A N 1
ATOM 692 C CA . GLU A 1 86 ? -10.956 2.478 1.865 1.00 94.25 86 GLU A CA 1
ATOM 693 C C . GLU A 1 86 ? -10.795 1.350 0.839 1.00 94.25 86 GLU A C 1
ATOM 695 O O . GLU A 1 86 ? -11.788 0.904 0.260 1.00 94.25 86 GLU A O 1
ATOM 700 N N . GLU A 1 87 ? -9.575 0.858 0.639 1.00 95.12 87 GLU A N 1
ATOM 701 C CA . GLU A 1 87 ? -9.319 -0.329 -0.174 1.00 95.12 87 GLU A CA 1
ATOM 702 C C . GLU A 1 87 ? -9.915 -1.590 0.465 1.00 95.12 87 GLU A C 1
ATOM 704 O O . GLU A 1 87 ? -10.681 -2.299 -0.187 1.00 95.12 87 GLU A O 1
ATOM 709 N N . ILE A 1 88 ? -9.663 -1.826 1.756 1.00 94.25 88 ILE A N 1
ATOM 710 C CA . ILE A 1 88 ? -10.243 -2.946 2.517 1.00 94.25 88 ILE A CA 1
ATOM 711 C C . ILE A 1 88 ? -11.775 -2.930 2.435 1.00 94.25 88 ILE A C 1
ATOM 713 O O . ILE A 1 88 ? -12.392 -3.963 2.198 1.00 94.25 88 ILE A O 1
ATOM 717 N N . SER A 1 89 ? -12.396 -1.754 2.569 1.00 92.44 89 SER A N 1
ATOM 718 C CA . SER A 1 89 ? -13.846 -1.561 2.414 1.00 92.44 89 SER A CA 1
ATOM 719 C C . SER A 1 89 ? -14.367 -2.102 1.079 1.00 92.44 89 SER A C 1
ATOM 721 O O . SER A 1 89 ? -15.405 -2.765 1.041 1.00 92.44 89 SER A O 1
ATOM 723 N N . ARG A 1 90 ? -13.637 -1.853 -0.017 1.00 93.44 90 ARG A N 1
ATOM 724 C CA . ARG A 1 90 ? -14.006 -2.303 -1.368 1.00 93.44 90 ARG A CA 1
ATOM 725 C C . ARG A 1 90 ? -13.728 -3.790 -1.568 1.00 93.44 90 ARG A C 1
ATOM 727 O O . ARG A 1 90 ? -14.602 -4.489 -2.070 1.00 93.44 90 ARG A O 1
ATOM 734 N N . ASN A 1 91 ? -12.547 -4.256 -1.168 1.00 93.19 91 ASN A N 1
ATOM 735 C CA . ASN A 1 91 ? -12.099 -5.631 -1.391 1.00 93.19 91 ASN A CA 1
ATOM 736 C C . ASN A 1 91 ? -12.897 -6.637 -0.549 1.00 93.19 91 ASN A C 1
ATOM 738 O O . ASN A 1 91 ? -13.290 -7.685 -1.054 1.00 93.19 91 ASN A O 1
ATOM 742 N N . ASP A 1 92 ? -13.197 -6.291 0.705 1.00 91.56 92 ASP A N 1
ATOM 743 C CA . ASP A 1 92 ? -13.868 -7.183 1.658 1.00 91.56 92 ASP A CA 1
ATOM 744 C C . ASP A 1 92 ? -15.373 -6.883 1.801 1.00 91.56 92 ASP A C 1
ATOM 746 O O . ASP A 1 92 ? -16.062 -7.505 2.609 1.00 91.56 92 ASP A O 1
ATOM 750 N N . ASN A 1 93 ? -15.899 -5.918 1.035 1.00 89.94 93 ASN A N 1
ATOM 751 C CA . ASN A 1 93 ? -17.291 -5.458 1.096 1.00 89.94 93 ASN A CA 1
ATOM 752 C C . ASN A 1 93 ? -17.732 -5.014 2.512 1.00 89.94 93 ASN A C 1
ATOM 754 O O . ASN A 1 93 ? -18.853 -5.275 2.959 1.00 89.94 93 ASN A O 1
ATOM 758 N N . ILE A 1 94 ? -16.838 -4.331 3.235 1.00 87.62 94 ILE A N 1
ATOM 759 C CA . ILE A 1 94 ? -17.090 -3.806 4.583 1.00 87.62 94 ILE A CA 1
ATOM 760 C C . ILE A 1 94 ? -17.522 -2.347 4.474 1.00 87.62 94 ILE A C 1
ATOM 762 O O . ILE A 1 94 ? -16.756 -1.483 4.064 1.00 87.62 94 ILE A O 1
ATOM 766 N N . HIS A 1 95 ? -18.742 -2.025 4.902 1.00 89.62 95 HIS A N 1
ATOM 767 C CA . HIS A 1 95 ? -19.236 -0.653 4.824 1.00 89.62 95 HIS A CA 1
ATOM 768 C C . HIS A 1 95 ? -18.923 0.156 6.082 1.00 89.62 95 HIS A C 1
ATOM 770 O O . HIS A 1 95 ? -19.578 0.026 7.121 1.00 89.62 95 HIS A O 1
ATOM 776 N N . PHE A 1 96 ? -17.980 1.084 5.957 1.00 91.94 96 PHE A N 1
ATOM 777 C CA . PHE A 1 96 ? -17.759 2.112 6.966 1.00 91.94 96 PHE A CA 1
ATOM 778 C C . PHE A 1 96 ? -18.789 3.237 6.827 1.00 91.94 96 PHE A C 1
ATOM 780 O O . PHE A 1 96 ? -19.040 3.758 5.742 1.00 91.94 96 PHE A O 1
ATOM 787 N N . ARG A 1 97 ? -19.388 3.639 7.949 1.00 92.50 97 ARG A N 1
ATOM 788 C CA . ARG A 1 97 ? -20.202 4.855 8.041 1.00 92.50 97 ARG A CA 1
ATOM 789 C C . ARG A 1 97 ? -19.324 6.100 7.956 1.00 92.50 97 ARG A C 1
ATOM 791 O O . ARG A 1 97 ? -19.744 7.102 7.386 1.00 92.50 97 ARG A O 1
ATOM 798 N N . ASN A 1 98 ? -18.155 6.062 8.594 1.00 92.25 98 ASN A N 1
ATOM 799 C CA . ASN A 1 98 ? -17.227 7.185 8.635 1.00 92.25 98 ASN A CA 1
ATOM 800 C C . ASN A 1 98 ? -15.810 6.722 8.985 1.00 92.25 98 ASN A C 1
ATOM 802 O O . ASN A 1 98 ? -15.652 5.813 9.796 1.00 92.25 98 ASN A O 1
ATOM 806 N N . ILE A 1 99 ? -14.806 7.403 8.436 1.00 93.75 99 ILE A N 1
ATOM 807 C CA . ILE A 1 99 ? -13.397 7.273 8.809 1.00 93.75 99 ILE A CA 1
ATOM 808 C C . ILE A 1 99 ? -12.862 8.687 9.051 1.00 93.75 99 ILE A C 1
ATOM 810 O O . ILE A 1 99 ? -12.727 9.481 8.116 1.00 93.75 99 ILE A O 1
ATOM 814 N N . LYS A 1 100 ? -12.593 9.024 10.314 1.00 94.06 100 LYS A N 1
ATOM 815 C CA . LYS A 1 100 ? -12.127 10.354 10.729 1.00 94.06 100 LYS A CA 1
ATOM 816 C C . LYS A 1 100 ? -10.683 10.300 11.192 1.00 94.06 100 LYS A C 1
ATOM 818 O O . LYS A 1 100 ? -10.345 9.441 11.994 1.00 94.06 100 LYS A O 1
ATOM 823 N N . LEU A 1 101 ? -9.887 11.258 10.732 1.00 94.00 101 LEU A N 1
ATOM 824 C CA . LEU A 1 101 ? -8.550 11.532 11.251 1.00 94.00 101 LEU A CA 1
ATOM 825 C C . LEU A 1 101 ? -8.644 12.598 12.347 1.00 94.00 101 LEU A C 1
ATOM 827 O O . LEU A 1 101 ? -9.354 13.593 12.182 1.00 94.00 101 LEU A O 1
ATOM 831 N N . SER A 1 102 ? -7.931 12.400 13.447 1.00 92.19 102 SER A N 1
ATOM 832 C CA . SER A 1 102 ? -7.806 13.374 14.534 1.00 92.19 102 SER A CA 1
ATOM 833 C C . SER A 1 102 ? -6.396 13.367 15.110 1.00 92.19 102 SER A C 1
ATOM 835 O O . SER A 1 102 ? -5.700 12.361 15.052 1.00 92.19 102 SER A O 1
ATOM 837 N N . LYS A 1 103 ? -5.962 14.490 15.683 1.00 91.00 103 LYS A N 1
ATOM 838 C CA . LYS A 1 103 ? -4.725 14.548 16.472 1.00 91.00 103 LYS A CA 1
ATOM 839 C C . LYS A 1 103 ? -5.042 14.235 17.929 1.00 91.00 103 LYS A C 1
ATOM 841 O O . LYS A 1 103 ? -5.988 14.805 18.472 1.00 91.00 103 LYS A O 1
ATOM 846 N N . ASN A 1 104 ? -4.237 13.380 18.550 1.00 88.50 104 ASN A N 1
ATOM 847 C CA . ASN A 1 104 ? -4.263 13.141 19.988 1.00 88.50 104 ASN A CA 1
ATOM 848 C C . ASN A 1 104 ? -2.842 13.305 20.547 1.00 88.50 104 ASN A C 1
ATOM 850 O O . ASN A 1 104 ? -2.029 12.381 20.532 1.00 88.50 104 ASN A O 1
ATOM 854 N N . GLY A 1 105 ? -2.523 14.527 20.982 1.00 86.62 105 GLY A N 1
ATOM 855 C CA . GLY A 1 105 ? -1.161 14.900 21.363 1.00 86.62 105 GLY A CA 1
ATOM 856 C C . GLY A 1 105 ? -0.199 14.812 20.174 1.00 86.62 105 GLY A C 1
ATOM 857 O O . GLY A 1 105 ? -0.460 15.390 19.120 1.00 86.62 105 GLY A O 1
ATOM 858 N N . GLU A 1 106 ? 0.904 14.084 20.349 1.00 88.38 106 GLU A N 1
ATOM 859 C CA . GLU A 1 106 ? 1.908 13.842 19.299 1.00 88.38 106 GLU A CA 1
ATOM 860 C C . GLU A 1 106 ? 1.474 12.769 18.287 1.00 88.38 106 GLU A C 1
ATOM 862 O O . GLU A 1 106 ? 2.013 12.701 17.184 1.00 88.38 106 GLU A O 1
ATOM 867 N N . LYS A 1 107 ? 0.472 11.953 18.632 1.00 92.06 107 LYS A N 1
ATOM 868 C CA . LYS A 1 107 ? -0.028 10.869 17.785 1.00 92.06 107 LYS A CA 1
ATOM 869 C C . LYS A 1 107 ? -1.155 11.336 16.872 1.00 92.06 107 LYS A C 1
ATOM 871 O O . LYS A 1 107 ? -1.891 12.285 17.164 1.00 92.06 107 LYS A O 1
ATOM 876 N N . THR A 1 108 ? -1.320 10.628 15.759 1.00 93.81 108 THR A N 1
ATOM 877 C CA . THR A 1 108 ? -2.470 10.801 14.864 1.00 93.81 108 THR A CA 1
ATOM 878 C C . THR A 1 108 ? -3.371 9.578 14.970 1.00 93.81 108 THR A C 1
ATOM 880 O O . THR A 1 108 ? -2.900 8.449 14.930 1.00 93.81 108 THR A O 1
ATOM 883 N N . GLU A 1 109 ? -4.670 9.792 15.126 1.00 94.88 109 GLU A N 1
ATOM 884 C CA . GLU A 1 109 ? -5.661 8.738 15.306 1.00 94.88 109 GLU A CA 1
ATOM 885 C C . GLU A 1 109 ? -6.594 8.639 14.106 1.00 94.88 109 GLU A C 1
ATOM 887 O O . GLU A 1 109 ? -7.007 9.651 13.533 1.00 94.88 109 GLU A O 1
ATOM 892 N N . ILE A 1 110 ? -6.997 7.413 13.787 1.00 95.81 110 ILE A N 1
ATOM 893 C CA . ILE A 1 110 ? -8.094 7.120 12.873 1.00 95.81 110 ILE A CA 1
ATOM 894 C C . ILE A 1 110 ? -9.240 6.522 13.675 1.00 95.81 110 ILE A C 1
ATOM 896 O O . ILE A 1 110 ? -9.113 5.441 14.247 1.00 95.81 110 ILE A O 1
ATOM 900 N N . LYS A 1 111 ? -10.397 7.183 13.654 1.00 95.25 111 LYS A N 1
ATOM 901 C CA . LYS A 1 111 ? -11.645 6.640 14.186 1.00 95.25 111 LYS A CA 1
ATOM 902 C C . LYS A 1 111 ? -12.530 6.132 13.055 1.00 95.25 111 LYS A C 1
ATOM 904 O O . LYS A 1 111 ? -13.058 6.917 12.263 1.00 95.25 111 LYS A O 1
ATOM 909 N N . VAL A 1 112 ? -12.726 4.821 13.020 1.00 95.19 112 VAL A N 1
ATOM 910 C CA . VAL A 1 112 ? -13.583 4.109 12.071 1.00 95.19 112 VAL A CA 1
ATOM 911 C C . VAL A 1 112 ? -14.932 3.837 12.729 1.00 95.19 112 VAL A C 1
ATOM 913 O O . VAL A 1 112 ? -14.995 3.335 13.846 1.00 95.19 112 VAL A O 1
ATOM 916 N N . GLN A 1 113 ? -16.029 4.173 12.055 1.00 93.69 113 GLN A N 1
ATOM 917 C CA . GLN A 1 113 ? -17.386 3.803 12.461 1.00 93.69 113 GLN A CA 1
ATOM 918 C C . GLN A 1 113 ? -17.962 2.826 11.446 1.00 93.69 113 GLN A C 1
ATOM 920 O O . GLN A 1 113 ? -18.022 3.142 10.258 1.00 93.69 113 GLN A O 1
ATOM 925 N N . PHE A 1 114 ? -18.431 1.671 11.908 1.00 92.31 114 PHE A N 1
ATOM 926 C CA . PHE A 1 114 ? -19.044 0.661 11.052 1.00 92.31 114 PHE A CA 1
ATOM 927 C C . PHE A 1 114 ? -20.515 0.999 10.793 1.00 92.31 114 PHE A C 1
ATOM 929 O O . PHE A 1 114 ? -21.208 1.581 11.634 1.00 92.31 114 PHE A O 1
ATOM 936 N N . LYS A 1 115 ? -21.012 0.657 9.604 1.00 89.31 115 LYS A N 1
ATOM 937 C CA . LYS A 1 115 ? -22.445 0.709 9.316 1.00 89.31 115 LYS A CA 1
ATOM 938 C C . LYS A 1 115 ? -23.087 -0.539 9.929 1.00 89.31 115 LYS A C 1
ATOM 940 O O . LYS A 1 115 ? -22.664 -1.645 9.615 1.00 89.31 115 LYS A O 1
ATOM 945 N N . SER A 1 116 ? -24.099 -0.376 10.785 1.00 76.62 116 SER A N 1
ATOM 946 C CA . SER A 1 116 ? -24.887 -1.524 11.259 1.00 76.62 116 SER A CA 1
ATOM 947 C C . SER A 1 116 ? -25.487 -2.273 10.073 1.00 76.62 116 SER A C 1
ATOM 949 O O . SER A 1 116 ? -26.011 -1.641 9.147 1.00 76.62 116 SER A O 1
ATOM 951 N N . ALA A 1 117 ? -25.452 -3.605 10.139 1.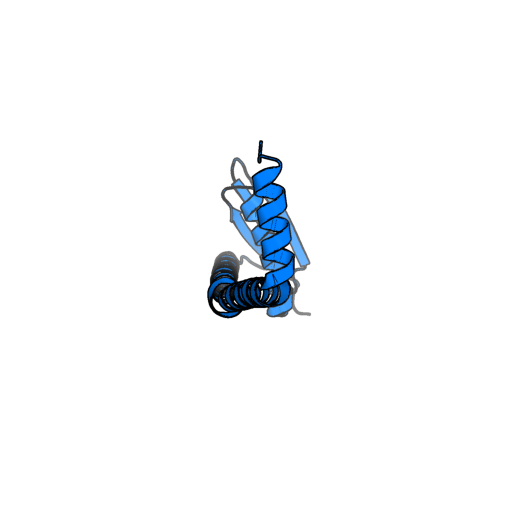00 70.31 117 ALA A N 1
ATOM 952 C CA . ALA A 1 117 ? -26.330 -4.433 9.328 1.00 70.31 117 ALA A CA 1
ATOM 953 C C . ALA A 1 117 ? -27.780 -4.015 9.621 1.00 70.31 117 ALA A C 1
ATOM 955 O O . ALA A 1 117 ? -28.148 -3.829 10.784 1.00 70.31 117 ALA A O 1
ATOM 956 N N . LYS A 1 118 ? -28.547 -3.761 8.561 1.00 57.66 118 LYS A N 1
ATOM 957 C CA . LYS A 1 118 ? -29.995 -3.565 8.661 1.00 57.66 118 LYS A CA 1
ATOM 958 C C . LYS A 1 118 ? -30.685 -4.912 8.778 1.00 57.66 118 LYS A C 1
ATOM 960 O O . LYS A 1 118 ? -30.183 -5.856 8.132 1.00 57.66 118 LYS A O 1
#